Protein AF-A0A4Q5TEL2-F1 (afdb_monomer_lite)

Radius of gyration: 21.35 Å; chains: 1; bounding box: 75×63×42 Å

Structure (mmCIF, N/CA/C/O backbone):
data_AF-A0A4Q5TEL2-F1
#
_entry.id   AF-A0A4Q5TEL2-F1
#
loop_
_atom_site.group_PDB
_atom_site.id
_atom_site.type_symbol
_atom_site.label_atom_id
_atom_site.label_alt_id
_atom_site.label_comp_id
_atom_site.label_asym_id
_atom_site.label_entity_id
_atom_site.label_seq_id
_atom_site.pdbx_PDB_ins_code
_atom_site.Cartn_x
_atom_site.Cartn_y
_atom_site.Cartn_z
_atom_site.occupancy
_atom_site.B_iso_or_equiv
_atom_site.auth_seq_id
_atom_site.auth_comp_id
_atom_site.auth_asym_id
_atom_site.auth_atom_id
_atom_site.pdbx_PDB_model_num
ATOM 1 N N . MET A 1 1 ? 58.908 43.146 -7.895 1.00 40.31 1 MET A N 1
ATOM 2 C CA . MET A 1 1 ? 57.625 43.257 -8.629 1.00 40.31 1 MET A CA 1
ATOM 3 C C . MET A 1 1 ? 56.917 41.920 -8.454 1.00 40.31 1 MET A C 1
ATOM 5 O O . MET A 1 1 ? 57.497 40.917 -8.830 1.00 40.31 1 MET A O 1
ATOM 9 N N . LYS A 1 2 ? 55.925 41.826 -7.553 1.00 44.78 2 LYS A N 1
ATOM 10 C CA . LYS A 1 2 ? 54.479 41.800 -7.884 1.00 44.78 2 LYS A CA 1
ATOM 11 C C . LYS A 1 2 ? 54.238 40.841 -9.070 1.00 44.78 2 LYS A C 1
ATOM 13 O O . LYS A 1 2 ? 54.680 41.153 -10.163 1.00 44.78 2 LYS A O 1
ATOM 18 N N . SER A 1 3 ? 53.653 39.660 -8.910 1.00 47.09 3 SER A N 1
ATOM 19 C CA . SER A 1 3 ? 52.375 39.430 -8.238 1.00 47.09 3 SER A CA 1
ATOM 20 C C . SER A 1 3 ? 52.232 37.982 -7.775 1.00 47.09 3 SER A C 1
ATOM 22 O O . SER A 1 3 ? 52.554 37.047 -8.503 1.00 47.09 3 SER A O 1
ATOM 24 N N . ALA A 1 4 ? 51.699 37.828 -6.566 1.00 55.34 4 ALA A N 1
ATOM 25 C CA . ALA A 1 4 ? 51.105 36.596 -6.085 1.00 55.34 4 ALA A CA 1
ATOM 26 C C . ALA A 1 4 ? 49.874 36.260 -6.940 1.00 55.34 4 ALA A C 1
ATOM 28 O O . ALA A 1 4 ? 48.982 37.095 -7.081 1.00 55.34 4 ALA A O 1
ATOM 29 N N . LEU A 1 5 ? 49.812 35.044 -7.479 1.00 55.03 5 LEU A N 1
ATOM 30 C CA . LEU A 1 5 ? 48.570 34.455 -7.974 1.00 55.03 5 LEU A CA 1
ATOM 31 C C . LEU A 1 5 ? 48.198 33.312 -7.034 1.00 55.03 5 LEU A C 1
ATOM 33 O O . LEU A 1 5 ? 48.539 32.148 -7.211 1.00 55.03 5 LEU A O 1
ATOM 37 N N . LEU A 1 6 ? 47.544 33.747 -5.963 1.00 53.75 6 LEU A N 1
ATOM 38 C CA . LEU A 1 6 ? 46.767 32.974 -5.016 1.00 53.75 6 LEU A CA 1
ATOM 39 C C . LEU A 1 6 ? 45.600 32.315 -5.776 1.00 53.75 6 LEU A C 1
ATOM 41 O O . LEU A 1 6 ? 44.594 32.971 -6.038 1.00 53.75 6 LEU A O 1
ATOM 45 N N . TYR A 1 7 ? 45.718 31.040 -6.152 1.00 57.69 7 TYR A N 1
ATOM 46 C CA . TYR A 1 7 ? 44.563 30.273 -6.630 1.00 57.69 7 TYR A CA 1
ATOM 47 C C . TYR A 1 7 ? 43.772 29.756 -5.425 1.00 57.69 7 TYR A C 1
ATOM 49 O O . TYR A 1 7 ? 44.026 28.687 -4.873 1.00 57.69 7 TYR A O 1
ATOM 57 N N . ILE A 1 8 ? 42.821 30.586 -4.999 1.00 60.34 8 ILE A N 1
ATOM 58 C CA . ILE A 1 8 ? 41.715 30.222 -4.117 1.00 60.34 8 ILE A CA 1
ATOM 59 C C . ILE A 1 8 ? 40.849 29.173 -4.833 1.00 60.34 8 ILE A C 1
ATOM 61 O O . ILE A 1 8 ? 40.269 29.437 -5.879 1.00 60.34 8 ILE A O 1
ATOM 65 N N . PHE A 1 9 ? 40.805 27.985 -4.230 1.00 59.06 9 PHE A N 1
ATOM 66 C CA . PHE A 1 9 ? 39.604 27.205 -3.918 1.00 59.06 9 PHE A CA 1
ATOM 67 C C . PHE A 1 9 ? 38.531 27.050 -5.013 1.00 59.06 9 PHE A C 1
ATOM 69 O O . PHE A 1 9 ? 37.688 27.917 -5.221 1.00 59.06 9 PHE A O 1
ATOM 76 N N . LEU A 1 10 ? 38.450 25.850 -5.585 1.00 50.34 10 LEU A N 1
ATOM 77 C CA . LEU A 1 10 ? 37.207 25.320 -6.145 1.00 50.34 10 LEU A CA 1
ATOM 78 C C . LEU A 1 10 ? 37.079 23.869 -5.687 1.00 50.34 10 LEU A C 1
ATOM 80 O O . LEU A 1 10 ? 37.480 22.938 -6.374 1.00 50.34 10 LEU A O 1
ATOM 84 N N . ILE A 1 11 ? 36.570 23.692 -4.466 1.00 62.34 11 ILE A N 1
ATOM 85 C CA . ILE A 1 11 ? 36.003 22.417 -4.032 1.00 62.34 11 ILE A CA 1
ATOM 86 C C . ILE A 1 11 ? 34.714 22.223 -4.842 1.00 62.34 11 ILE A C 1
ATOM 88 O O . ILE A 1 11 ? 33.773 22.994 -4.633 1.00 62.34 11 ILE A O 1
ATOM 92 N N . PRO A 1 12 ? 34.585 21.207 -5.714 1.00 56.34 12 PRO A N 1
ATOM 93 C CA . PRO A 1 12 ? 33.273 20.801 -6.171 1.00 56.34 12 PRO A CA 1
ATOM 94 C C . PRO A 1 12 ? 32.651 19.938 -5.068 1.00 56.34 12 PRO A C 1
ATOM 96 O O . PRO A 1 12 ? 32.632 18.715 -5.145 1.00 56.34 12 PRO A O 1
ATOM 99 N N . PHE A 1 13 ? 32.124 20.577 -4.022 1.00 58.22 13 PHE A N 1
ATOM 100 C CA . PHE A 1 13 ? 31.168 19.947 -3.107 1.00 58.22 13 PHE A CA 1
ATOM 101 C C . PHE A 1 13 ? 29.790 20.085 -3.761 1.00 58.22 13 PHE A C 1
ATOM 103 O O . PHE A 1 13 ? 28.895 20.770 -3.278 1.00 58.22 13 PHE A O 1
ATOM 110 N N . MET A 1 14 ? 29.656 19.520 -4.959 1.00 47.28 14 MET A N 1
ATOM 111 C CA . MET A 1 14 ? 28.430 19.599 -5.737 1.00 47.28 14 MET A CA 1
ATOM 112 C C . MET A 1 14 ? 27.579 18.375 -5.403 1.00 47.28 14 MET A C 1
ATOM 114 O O . MET A 1 14 ? 27.727 17.310 -5.990 1.00 47.28 14 MET A O 1
ATOM 118 N N . PHE A 1 15 ? 26.707 18.577 -4.416 1.00 49.94 15 PHE A N 1
ATOM 119 C CA . PHE A 1 15 ? 25.398 17.942 -4.276 1.00 49.94 15 PHE A CA 1
ATOM 120 C C . PHE A 1 15 ? 25.364 16.407 -4.327 1.00 49.94 15 PHE A C 1
ATOM 122 O O . PHE A 1 15 ? 24.928 15.807 -5.308 1.00 49.94 15 PHE A O 1
ATOM 129 N N . SER A 1 16 ? 25.642 15.772 -3.183 1.00 42.44 16 SER A N 1
ATOM 130 C CA . SER A 1 16 ? 24.928 14.534 -2.850 1.00 42.44 16 SER A CA 1
ATOM 131 C C . SER A 1 16 ? 23.461 14.901 -2.607 1.00 42.44 16 SER A C 1
ATOM 133 O O . SER A 1 16 ? 23.028 15.154 -1.483 1.00 42.44 16 SER A O 1
ATOM 135 N N . CYS A 1 17 ? 22.705 15.049 -3.695 1.00 55.34 17 CYS A N 1
ATOM 136 C CA . CYS A 1 17 ? 21.256 15.085 -3.641 1.00 55.34 17 CYS A CA 1
ATOM 137 C C . CYS A 1 17 ? 20.840 13.681 -3.200 1.00 55.34 17 CYS A C 1
ATOM 139 O O . CYS A 1 17 ? 20.862 12.747 -4.000 1.00 55.34 17 CYS A O 1
ATOM 141 N N . GLY A 1 18 ? 20.550 13.504 -1.909 1.00 60.00 18 GLY A N 1
ATOM 142 C CA . GLY A 1 18 ? 19.981 12.256 -1.418 1.00 60.00 18 GLY A CA 1
ATOM 143 C C . GLY A 1 18 ? 18.723 11.969 -2.230 1.00 60.00 18 GLY A C 1
ATOM 144 O O . GLY A 1 18 ? 17.763 12.736 -2.154 1.00 60.00 18 GLY A O 1
ATOM 145 N N . ASN A 1 19 ? 18.756 10.927 -3.063 1.00 72.31 19 ASN A N 1
ATOM 146 C CA . ASN A 1 19 ? 17.631 10.573 -3.920 1.00 72.31 19 ASN A CA 1
ATOM 147 C C . ASN A 1 19 ? 16.432 10.276 -3.014 1.00 72.31 19 ASN A C 1
ATOM 149 O O . ASN A 1 19 ? 16.414 9.262 -2.317 1.00 72.31 19 ASN A O 1
ATOM 153 N N . LYS A 1 20 ? 15.460 11.190 -2.959 1.00 77.56 20 LYS A N 1
ATOM 154 C CA . LYS A 1 20 ? 14.192 10.939 -2.272 1.00 77.56 20 LYS A CA 1
ATOM 155 C C . LYS A 1 20 ? 13.416 9.903 -3.066 1.00 77.56 20 LYS A C 1
ATOM 157 O O . LYS A 1 20 ? 13.425 9.926 -4.299 1.00 77.56 20 LYS A O 1
ATOM 162 N N . MET A 1 21 ? 12.757 8.998 -2.358 1.00 84.06 21 MET A N 1
ATOM 163 C CA . MET A 1 21 ? 11.865 8.048 -3.002 1.00 84.06 21 MET A CA 1
ATOM 164 C C . MET A 1 21 ? 10.686 8.798 -3.643 1.00 84.06 21 MET A C 1
ATOM 166 O O . MET A 1 21 ? 10.236 9.831 -3.142 1.00 84.06 21 MET A O 1
ATOM 170 N N . GLN A 1 22 ? 10.215 8.302 -4.788 1.00 87.31 22 GLN A N 1
ATOM 171 C CA . GLN A 1 22 ? 9.011 8.830 -5.426 1.00 87.31 22 GLN A CA 1
ATOM 172 C C . GLN A 1 22 ? 7.810 8.583 -4.506 1.00 87.31 22 GLN A C 1
ATOM 174 O O . GLN A 1 22 ? 7.684 7.492 -3.958 1.00 87.31 22 GLN A O 1
ATOM 179 N N . CYS A 1 23 ? 6.941 9.582 -4.339 1.00 89.81 23 CYS A N 1
ATOM 180 C CA . CYS A 1 23 ? 5.737 9.417 -3.533 1.00 89.81 23 CYS A CA 1
ATOM 181 C C . CYS A 1 23 ? 4.783 8.380 -4.145 1.00 89.81 23 CYS A C 1
ATOM 183 O O . CYS A 1 23 ? 4.715 8.202 -5.365 1.00 89.81 23 CYS A O 1
ATOM 185 N N . GLU A 1 24 ? 4.007 7.737 -3.284 1.00 91.62 24 GLU A N 1
ATOM 186 C CA . GLU A 1 24 ? 3.041 6.697 -3.591 1.00 91.62 24 GLU A CA 1
ATOM 187 C C . GLU A 1 24 ? 1.724 6.971 -2.854 1.00 91.62 24 GLU A C 1
ATOM 189 O O . GLU A 1 24 ? 1.701 7.339 -1.676 1.00 91.62 24 GLU A O 1
ATOM 194 N N . ARG A 1 25 ? 0.607 6.760 -3.550 1.00 92.56 25 ARG A N 1
ATOM 195 C CA . ARG A 1 25 ? -0.741 6.819 -2.987 1.00 92.56 25 ARG A CA 1
ATOM 196 C C . ARG A 1 25 ? -1.419 5.472 -3.118 1.00 92.56 25 ARG A C 1
ATOM 198 O O . ARG A 1 25 ? -1.561 4.941 -4.216 1.00 92.56 25 ARG A O 1
ATOM 205 N N . HIS A 1 26 ? -1.868 4.959 -1.987 1.00 93.75 26 HIS A N 1
ATOM 206 C CA . HIS A 1 26 ? -2.473 3.648 -1.841 1.00 93.75 26 HIS A CA 1
ATOM 207 C C . HIS A 1 26 ? -3.956 3.822 -1.534 1.00 93.75 26 HIS A C 1
ATOM 209 O O . HIS A 1 26 ? -4.330 4.259 -0.448 1.00 93.75 26 HIS A O 1
ATOM 215 N N . TYR A 1 27 ? -4.802 3.495 -2.501 1.00 93.38 27 TYR A N 1
ATOM 216 C CA . TYR A 1 27 ? -6.251 3.601 -2.411 1.00 93.38 27 TYR A CA 1
ATOM 217 C C . TYR A 1 27 ? -6.839 2.234 -2.072 1.00 93.38 27 TYR A C 1
ATOM 219 O O . TYR A 1 27 ? -6.858 1.323 -2.899 1.00 93.38 27 TYR A O 1
ATOM 227 N N . LEU A 1 28 ? -7.294 2.092 -0.832 1.00 93.19 28 LEU A N 1
ATOM 228 C CA . LEU A 1 28 ? -7.850 0.871 -0.267 1.00 93.19 28 LEU A CA 1
ATOM 229 C C . LEU A 1 28 ? -9.375 0.863 -0.427 1.00 93.19 28 LEU A C 1
ATOM 231 O O . LEU A 1 28 ? -10.019 1.901 -0.247 1.00 93.19 28 LEU A O 1
ATOM 235 N N . PRO A 1 29 ? -9.991 -0.295 -0.713 1.00 92.31 29 PRO A N 1
ATOM 236 C CA . PRO A 1 29 ? -11.438 -0.379 -0.792 1.00 92.31 29 PRO A CA 1
ATOM 237 C C . PRO A 1 29 ? -12.060 -0.200 0.600 1.00 92.31 29 PRO A C 1
ATOM 239 O O . PRO A 1 29 ? -11.474 -0.593 1.613 1.00 92.31 29 PRO A O 1
ATOM 242 N N . LYS A 1 30 ? -13.275 0.359 0.653 1.00 88.31 30 LYS A N 1
ATOM 243 C CA . LYS A 1 30 ? -14.038 0.529 1.898 1.00 88.31 30 LYS A CA 1
ATOM 244 C C . LYS A 1 30 ? -14.039 -0.747 2.731 1.00 88.31 30 LYS A C 1
ATOM 246 O O . LYS A 1 30 ? -14.378 -1.822 2.236 1.00 88.31 30 LYS A O 1
ATOM 251 N N . GLY A 1 31 ? -13.718 -0.618 4.013 1.00 87.81 31 GLY A N 1
ATOM 252 C CA . GLY A 1 31 ? -13.751 -1.735 4.949 1.00 87.81 31 GLY A CA 1
ATOM 253 C C . GLY A 1 31 ? -12.578 -2.707 4.816 1.00 87.81 31 GLY A C 1
ATOM 254 O O . GLY A 1 31 ? -12.562 -3.680 5.557 1.00 87.81 31 GLY A O 1
ATOM 255 N N . PHE A 1 32 ? -11.582 -2.442 3.959 1.00 91.25 32 PHE A N 1
ATOM 256 C CA . PHE A 1 32 ? -10.412 -3.315 3.840 1.00 91.25 32 PHE A CA 1
ATOM 257 C C . PHE A 1 32 ? -9.687 -3.475 5.181 1.00 91.25 32 PHE A C 1
ATOM 259 O O . PHE A 1 32 ? -9.406 -2.478 5.857 1.00 91.25 32 PHE A O 1
ATOM 266 N N . LEU A 1 33 ? -9.404 -4.733 5.521 1.00 89.50 33 LEU A N 1
ATOM 267 C CA . LEU A 1 33 ? -8.586 -5.199 6.635 1.00 89.50 33 LEU A CA 1
ATOM 268 C C . LEU A 1 33 ? -7.779 -6.402 6.136 1.00 89.50 33 LEU A C 1
ATOM 270 O O . LEU A 1 33 ? -8.290 -7.204 5.352 1.00 89.50 33 LEU A O 1
ATOM 274 N N . GLY A 1 34 ? -6.543 -6.541 6.604 1.00 90.12 34 GLY A N 1
ATOM 275 C CA . GLY A 1 34 ? -5.632 -7.608 6.201 1.00 90.12 34 GLY A CA 1
ATOM 276 C C . GLY A 1 34 ? -4.406 -7.096 5.452 1.00 90.12 34 GLY A C 1
ATOM 277 O O . GLY A 1 34 ? -4.072 -5.913 5.504 1.00 90.12 34 GLY A O 1
ATOM 278 N N . LYS A 1 35 ? -3.699 -8.013 4.792 1.00 91.94 35 LYS A N 1
ATOM 279 C CA . LYS A 1 35 ? -2.416 -7.730 4.150 1.00 91.94 35 LYS A CA 1
ATOM 280 C C . LYS A 1 35 ? -2.590 -7.208 2.726 1.00 91.94 35 LYS A C 1
ATOM 282 O O . LYS A 1 35 ? -3.363 -7.762 1.948 1.00 91.94 35 LYS A O 1
ATOM 287 N N . VAL A 1 36 ? -1.807 -6.194 2.384 1.00 94.31 36 VAL A N 1
ATOM 288 C CA . VAL A 1 36 ? -1.571 -5.720 1.025 1.00 94.31 36 VAL A CA 1
ATOM 289 C C . VAL A 1 36 ? -0.163 -6.106 0.599 1.00 94.31 36 VAL A C 1
ATOM 291 O O . VAL A 1 36 ? 0.793 -5.895 1.341 1.00 94.31 36 VAL A O 1
ATOM 294 N N . THR A 1 37 ? -0.046 -6.629 -0.616 1.00 93.75 37 THR A N 1
ATOM 295 C CA . THR A 1 37 ? 1.219 -6.934 -1.281 1.00 93.75 37 THR A CA 1
ATOM 296 C C . THR A 1 37 ? 1.259 -6.171 -2.599 1.00 93.75 37 THR A C 1
ATOM 298 O O . THR A 1 37 ? 0.477 -6.456 -3.507 1.00 93.75 37 THR A O 1
ATOM 301 N N . ILE A 1 38 ? 2.174 -5.211 -2.718 1.00 93.94 38 ILE A N 1
ATOM 302 C CA . ILE A 1 38 ? 2.499 -4.550 -3.984 1.00 93.94 38 ILE A CA 1
ATOM 303 C C . ILE A 1 38 ? 3.649 -5.313 -4.633 1.00 93.94 38 ILE A C 1
ATOM 305 O O . ILE A 1 38 ? 4.707 -5.461 -4.028 1.00 93.94 38 ILE A O 1
ATOM 309 N N . VAL A 1 39 ? 3.455 -5.784 -5.861 1.00 92.94 39 VAL A N 1
ATOM 310 C CA . VAL A 1 39 ? 4.475 -6.476 -6.658 1.00 92.94 39 VAL A CA 1
ATOM 311 C C . VAL A 1 39 ? 4.904 -5.560 -7.798 1.00 92.94 39 VAL A C 1
ATOM 313 O O . VAL A 1 39 ? 4.073 -5.152 -8.606 1.00 92.94 39 VAL A O 1
ATOM 316 N N . TYR A 1 40 ? 6.190 -5.234 -7.872 1.00 92.44 40 TYR A N 1
ATOM 317 C CA . TYR A 1 40 ? 6.734 -4.258 -8.824 1.00 92.44 40 TYR A CA 1
ATOM 318 C C . TYR A 1 40 ? 7.153 -4.896 -10.153 1.00 92.44 40 TYR A C 1
ATOM 320 O O . TYR A 1 40 ? 7.302 -6.102 -10.250 1.00 92.44 40 TYR A O 1
ATOM 328 N N . ALA A 1 41 ? 7.398 -4.089 -11.186 1.00 91.31 41 ALA A N 1
ATOM 329 C CA . ALA A 1 41 ? 7.914 -4.523 -12.490 1.00 91.31 41 ALA A CA 1
ATOM 330 C C . ALA A 1 41 ? 7.119 -5.662 -13.177 1.00 91.31 41 ALA A C 1
ATOM 332 O O . ALA A 1 41 ? 7.674 -6.438 -13.959 1.00 91.31 41 ALA A O 1
ATOM 333 N N . VAL A 1 42 ?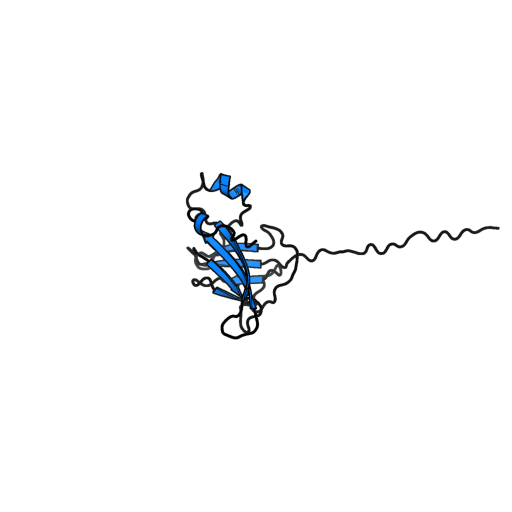 5.813 -5.754 -12.924 1.00 90.31 42 VAL A N 1
ATOM 334 C CA . VAL A 1 42 ? 4.927 -6.751 -13.532 1.00 90.31 42 VAL A CA 1
ATOM 335 C C . VAL A 1 42 ? 4.379 -6.218 -14.850 1.00 90.31 42 VAL A C 1
ATOM 337 O O . VAL A 1 42 ? 3.774 -5.150 -14.900 1.00 90.31 42 VAL A O 1
ATOM 340 N N . LYS A 1 43 ? 4.541 -6.985 -15.934 1.00 90.19 43 LYS A N 1
ATOM 341 C CA . LYS A 1 43 ? 3.944 -6.651 -17.235 1.00 90.19 43 LYS A CA 1
ATOM 342 C C . LYS A 1 43 ? 2.421 -6.516 -17.101 1.00 90.19 43 LYS A C 1
ATOM 344 O O . LYS A 1 43 ? 1.778 -7.429 -16.590 1.00 90.19 43 LYS A O 1
ATOM 349 N N . ASN A 1 44 ? 1.864 -5.422 -17.624 1.00 90.88 44 ASN A N 1
ATOM 350 C CA . ASN A 1 44 ? 0.441 -5.065 -17.530 1.00 90.88 44 ASN A CA 1
ATOM 351 C C . ASN A 1 44 ? -0.053 -4.818 -16.086 1.00 90.88 44 ASN A C 1
ATOM 353 O O . ASN A 1 44 ? -1.250 -4.924 -15.824 1.00 90.88 44 ASN A O 1
ATOM 357 N N . GLY A 1 45 ? 0.849 -4.525 -15.142 1.00 92.25 45 GLY A N 1
ATOM 358 C CA . GLY A 1 45 ? 0.475 -4.001 -13.831 1.00 92.25 45 GLY A CA 1
ATOM 359 C C . GLY A 1 45 ? 0.004 -2.546 -13.916 1.00 92.25 45 GLY A C 1
ATOM 360 O O . GLY A 1 45 ? 0.161 -1.887 -14.945 1.00 92.25 45 GLY A O 1
ATOM 361 N N . GLN A 1 46 ? -0.528 -2.025 -12.816 1.00 95.69 46 GLN A N 1
ATOM 362 C CA . GLN A 1 46 ? -0.930 -0.626 -12.697 1.00 95.69 46 GLN A CA 1
ATOM 363 C C . GLN A 1 46 ? 0.261 0.306 -12.961 1.00 95.69 46 GLN A C 1
ATOM 365 O O . GLN A 1 46 ? 1.368 0.074 -12.470 1.00 95.69 46 GLN A O 1
ATOM 370 N N . ASP A 1 47 ? 0.027 1.353 -13.743 1.00 95.69 47 ASP A N 1
ATOM 371 C CA . ASP A 1 47 ? 1.026 2.316 -14.220 1.00 95.69 47 ASP A CA 1
ATOM 372 C C . ASP A 1 47 ? 0.555 3.776 -14.057 1.00 95.69 47 ASP A C 1
ATOM 374 O O . ASP A 1 47 ? 1.069 4.697 -14.691 1.00 95.69 47 ASP A O 1
ATOM 378 N N . SER A 1 48 ? -0.428 4.000 -13.184 1.00 94.50 48 SER A N 1
ATOM 379 C CA . SER A 1 48 ? -1.034 5.312 -12.968 1.00 94.50 48 SER A CA 1
ATOM 380 C C . SER A 1 48 ? -0.161 6.232 -12.109 1.00 94.50 48 SER A C 1
ATOM 382 O O . SER A 1 48 ? 0.423 5.818 -11.106 1.00 94.50 48 SER A O 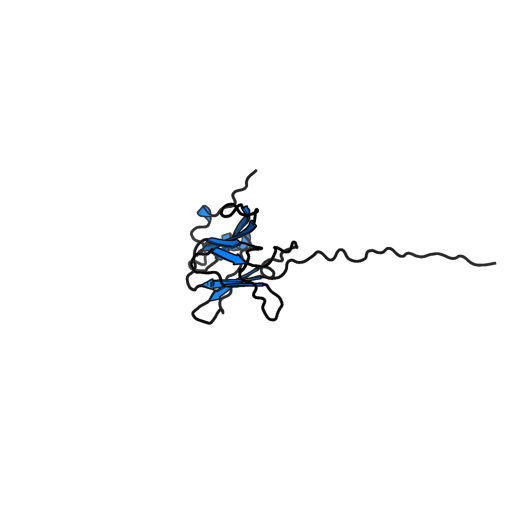1
ATOM 384 N N . ILE A 1 49 ? -0.128 7.510 -12.487 1.00 93.50 49 ILE A N 1
ATOM 385 C CA . ILE A 1 49 ? 0.521 8.607 -11.761 1.00 93.50 49 ILE A CA 1
ATOM 386 C C . ILE A 1 49 ? -0.501 9.739 -11.630 1.00 93.50 49 ILE A C 1
ATOM 388 O O . ILE A 1 49 ? -1.266 9.986 -12.562 1.00 93.50 49 ILE A O 1
ATOM 392 N N . ASP A 1 50 ? -0.537 10.427 -10.492 1.00 91.50 50 ASP A N 1
ATOM 393 C CA . ASP A 1 50 ? -1.400 11.600 -10.330 1.00 91.50 50 ASP A CA 1
ATOM 394 C C . ASP A 1 50 ? -0.760 12.902 -10.861 1.00 91.50 50 ASP A C 1
ATOM 396 O O . ASP A 1 50 ? 0.407 12.950 -11.245 1.00 91.50 50 ASP A O 1
ATOM 400 N N . GLN A 1 51 ? -1.506 14.006 -10.775 1.00 89.06 51 GLN A N 1
ATOM 401 C CA . GLN A 1 51 ? -1.036 15.349 -11.138 1.00 89.06 51 GLN A CA 1
ATOM 402 C C . GLN A 1 51 ? 0.229 15.830 -10.398 1.00 89.06 51 GLN A C 1
ATOM 404 O O . GLN A 1 51 ? 0.944 16.680 -10.918 1.00 89.06 51 GLN A O 1
ATOM 409 N N . ASN A 1 52 ? 0.525 15.299 -9.207 1.00 87.81 52 ASN A N 1
ATOM 410 C CA . ASN A 1 52 ? 1.725 15.637 -8.438 1.00 87.81 52 ASN A CA 1
ATOM 411 C C . ASN A 1 52 ? 2.907 14.692 -8.706 1.00 87.81 52 ASN A C 1
ATOM 413 O O . ASN A 1 52 ? 3.939 14.801 -8.046 1.00 87.81 52 ASN A O 1
ATOM 417 N N . GLY A 1 53 ? 2.776 13.751 -9.645 1.00 89.81 53 GLY A N 1
ATOM 418 C CA . GLY A 1 53 ? 3.852 12.829 -9.993 1.00 89.81 53 GLY A CA 1
ATOM 419 C C . GLY A 1 53 ? 4.001 11.629 -9.051 1.00 89.81 53 GLY A C 1
ATOM 420 O O . GLY A 1 53 ? 4.991 10.901 -9.170 1.00 89.81 53 GLY A O 1
ATOM 421 N N . CYS A 1 54 ? 3.062 11.386 -8.131 1.00 91.38 54 CYS A N 1
ATOM 422 C CA . CYS A 1 54 ? 3.120 10.199 -7.277 1.00 91.38 54 CYS A CA 1
ATOM 423 C C . CYS A 1 54 ? 2.501 8.995 -7.976 1.00 91.38 54 CYS A C 1
ATOM 425 O O . CYS A 1 54 ? 1.490 9.122 -8.670 1.00 91.38 54 CYS A O 1
ATOM 427 N N . ILE A 1 55 ? 3.065 7.820 -7.717 1.00 93.50 55 ILE A N 1
ATOM 428 C CA . ILE A 1 55 ? 2.505 6.554 -8.183 1.00 93.50 55 ILE A CA 1
ATOM 429 C C . ILE A 1 55 ? 1.169 6.316 -7.480 1.00 93.50 55 ILE A C 1
ATOM 431 O O . ILE A 1 55 ? 1.032 6.582 -6.286 1.00 93.50 55 ILE A O 1
ATOM 435 N N . VAL A 1 56 ? 0.181 5.826 -8.219 1.00 93.81 56 VAL A N 1
ATOM 436 C CA . VAL A 1 56 ? -1.158 5.542 -7.708 1.00 93.81 56 VAL A CA 1
ATOM 437 C C . VAL A 1 56 ? -1.424 4.044 -7.771 1.00 93.81 56 VAL A C 1
ATOM 439 O O . VAL A 1 56 ? -1.390 3.447 -8.846 1.00 93.81 56 VAL A O 1
ATOM 442 N N . TYR A 1 57 ? -1.751 3.457 -6.622 1.00 94.75 57 TYR A N 1
ATOM 443 C CA . TYR A 1 57 ? -2.188 2.072 -6.501 1.00 94.75 57 TYR A CA 1
ATOM 444 C C . TYR A 1 57 ? -3.644 2.013 -6.063 1.00 94.75 57 TYR A C 1
ATOM 446 O O . TYR A 1 57 ? -3.988 2.432 -4.959 1.00 94.75 57 TYR A O 1
ATOM 454 N N . HIS A 1 58 ? -4.493 1.428 -6.901 1.00 94.62 58 HIS A N 1
ATOM 455 C CA . HIS A 1 58 ? -5.838 1.014 -6.523 1.00 94.62 58 HIS A CA 1
ATOM 456 C C . HIS A 1 58 ? -5.764 -0.420 -6.012 1.00 94.62 58 HIS A C 1
ATOM 458 O O . HIS A 1 58 ? -5.673 -1.372 -6.791 1.00 94.62 58 HIS A O 1
ATOM 464 N N . VAL A 1 59 ? -5.747 -0.581 -4.694 1.00 95.19 59 VAL A N 1
ATOM 465 C CA . VAL A 1 59 ? -5.595 -1.890 -4.066 1.00 95.19 59 VAL A CA 1
ATOM 466 C C . VAL A 1 59 ? -6.890 -2.687 -4.268 1.00 95.19 59 VAL A C 1
ATOM 468 O O . VAL A 1 59 ? -7.968 -2.224 -3.890 1.00 95.19 59 VAL A O 1
ATOM 471 N N . PRO A 1 60 ? -6.839 -3.889 -4.866 1.00 93.88 60 PRO A N 1
ATOM 472 C CA . PRO A 1 60 ? -8.028 -4.718 -5.004 1.00 93.88 60 PRO A CA 1
ATOM 473 C C . PRO A 1 60 ? -8.442 -5.313 -3.654 1.00 93.88 60 PRO A C 1
ATOM 475 O O . PRO A 1 60 ? -7.642 -5.423 -2.728 1.00 93.88 60 PRO A O 1
ATOM 478 N N . LYS A 1 61 ? -9.686 -5.801 -3.555 1.00 92.75 61 LYS A N 1
ATOM 479 C CA . LYS A 1 61 ? -10.194 -6.475 -2.340 1.00 92.75 61 LYS A CA 1
ATOM 480 C C . LYS A 1 61 ? -9.352 -7.682 -1.901 1.00 92.75 61 LYS A C 1
ATOM 482 O O . LYS A 1 61 ? -9.417 -8.055 -0.738 1.00 92.75 61 LYS A O 1
ATOM 487 N N . SER A 1 62 ? -8.587 -8.286 -2.813 1.00 95.00 62 SER A N 1
ATOM 488 C CA . SER A 1 62 ? -7.664 -9.386 -2.511 1.00 95.00 62 SER A CA 1
ATOM 489 C C . SER A 1 62 ? -6.385 -8.944 -1.792 1.00 95.00 62 SER A C 1
ATOM 491 O O . SER A 1 62 ? -5.660 -9.799 -1.300 1.00 95.00 62 SER A O 1
ATOM 493 N N . GLY A 1 63 ? -6.064 -7.646 -1.784 1.00 93.44 63 GLY A N 1
ATOM 494 C CA . GLY A 1 63 ? -4.808 -7.115 -1.254 1.00 93.44 63 GLY A CA 1
ATOM 495 C C . GLY A 1 63 ? -3.594 -7.295 -2.175 1.00 93.44 63 GLY A C 1
ATOM 496 O O . GLY A 1 63 ? -2.557 -6.697 -1.919 1.00 93.44 63 GLY A O 1
ATOM 497 N N . LEU A 1 64 ? -3.688 -8.053 -3.273 1.00 94.31 64 LEU A N 1
ATOM 498 C CA . LEU A 1 64 ? -2.578 -8.229 -4.220 1.00 94.31 64 LEU A CA 1
ATOM 499 C C . LEU A 1 64 ? -2.630 -7.171 -5.327 1.00 94.31 64 LEU A C 1
ATOM 501 O O . LEU A 1 64 ? -3.462 -7.254 -6.229 1.00 94.31 64 LEU A O 1
ATOM 505 N N . CYS A 1 65 ? -1.720 -6.202 -5.291 1.00 94.25 65 CYS A N 1
ATOM 506 C CA . CYS A 1 65 ? -1.598 -5.153 -6.297 1.00 94.25 65 CYS A CA 1
ATOM 507 C C . CYS A 1 65 ? -0.373 -5.402 -7.184 1.00 94.25 65 CYS A C 1
ATOM 509 O O . CYS A 1 65 ? 0.745 -5.537 -6.691 1.00 94.25 65 CYS A O 1
ATOM 511 N N . LEU A 1 66 ? -0.571 -5.440 -8.499 1.00 94.12 66 LEU A N 1
ATOM 512 C CA . LEU A 1 66 ? 0.512 -5.595 -9.470 1.00 94.12 66 LEU A CA 1
ATOM 513 C C . LEU A 1 66 ? 0.833 -4.228 -10.070 1.00 94.12 66 LEU A C 1
ATOM 515 O O . LEU A 1 66 ? -0.071 -3.551 -10.553 1.00 94.12 66 LEU A O 1
ATOM 519 N N . SER A 1 67 ? 2.103 -3.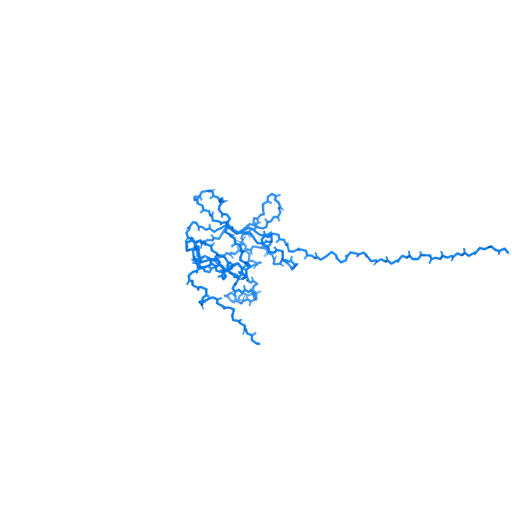843 -10.065 1.00 94.12 67 SER A N 1
ATOM 520 C CA . SER A 1 67 ? 2.609 -2.556 -10.537 1.00 94.12 67 SER A CA 1
ATOM 521 C C . SER A 1 67 ? 3.560 -2.758 -11.709 1.00 94.12 67 SER A C 1
ATOM 523 O O . SER A 1 67 ? 4.445 -3.613 -11.659 1.00 94.12 67 SER A O 1
ATOM 525 N N . SER A 1 68 ? 3.408 -1.945 -12.753 1.00 94.19 68 SER A N 1
ATOM 526 C CA . SER A 1 68 ? 4.364 -1.895 -13.866 1.00 94.19 68 SER A CA 1
ATOM 527 C C . SER A 1 68 ? 5.615 -1.081 -13.519 1.00 94.19 68 SER A C 1
ATOM 529 O O . SER A 1 68 ? 6.636 -1.188 -14.202 1.00 94.19 68 SER A O 1
ATOM 531 N N . PHE A 1 69 ? 5.573 -0.272 -12.455 1.00 91.94 69 PHE A N 1
ATOM 532 C CA . PHE A 1 69 ? 6.715 0.532 -12.035 1.00 91.94 69 PHE A CA 1
ATOM 533 C C . PHE A 1 69 ? 7.833 -0.338 -11.477 1.00 91.94 69 PHE A C 1
ATOM 535 O O . PHE A 1 69 ? 7.604 -1.301 -10.748 1.00 91.94 69 PHE A O 1
ATOM 542 N N . LYS A 1 70 ? 9.073 0.046 -11.778 1.00 88.25 70 LYS A N 1
ATOM 543 C CA . LYS A 1 70 ? 10.245 -0.469 -11.070 1.00 88.25 70 LYS A CA 1
ATOM 544 C C . LYS A 1 70 ? 10.363 0.251 -9.733 1.00 88.25 70 LYS A C 1
ATOM 546 O O . LYS A 1 70 ? 10.139 1.461 -9.677 1.00 88.25 70 LYS A O 1
ATOM 551 N N . LEU A 1 71 ? 10.770 -0.472 -8.692 1.00 79.69 71 LEU A N 1
ATOM 552 C CA . LEU A 1 71 ? 11.112 0.151 -7.420 1.00 79.69 71 LEU A CA 1
ATOM 553 C C . LEU A 1 71 ? 12.221 1.185 -7.653 1.00 79.69 71 LEU A C 1
ATOM 555 O O . LEU A 1 71 ? 13.283 0.858 -8.187 1.00 79.69 71 LEU A O 1
ATOM 559 N N . LYS A 1 72 ? 11.974 2.433 -7.256 1.00 75.19 72 LYS A N 1
ATOM 560 C CA . LYS A 1 72 ? 13.009 3.465 -7.223 1.00 75.19 72 LYS A CA 1
ATOM 561 C C . LYS A 1 72 ? 13.611 3.500 -5.828 1.00 75.19 72 LYS A C 1
ATOM 563 O O . LYS A 1 72 ? 12.906 3.748 -4.857 1.00 75.19 72 LYS A O 1
ATOM 568 N N . SER A 1 73 ? 14.915 3.264 -5.744 1.00 72.00 73 SER A N 1
ATOM 569 C CA . SER A 1 73 ? 15.666 3.403 -4.501 1.00 72.00 73 SER A CA 1
ATOM 570 C C . SER A 1 73 ? 15.713 4.865 -4.067 1.00 72.00 73 SER A C 1
ATOM 572 O O . SER A 1 73 ? 16.020 5.742 -4.878 1.00 72.00 73 SER A O 1
ATOM 574 N N . GLY A 1 74 ? 15.483 5.117 -2.786 1.00 78.56 74 GLY A N 1
ATOM 575 C CA . GLY A 1 74 ? 15.631 6.439 -2.208 1.00 78.56 74 GLY A CA 1
ATOM 576 C C . GLY A 1 74 ? 15.290 6.457 -0.727 1.00 78.56 74 GLY A C 1
ATOM 577 O O . GLY A 1 74 ? 14.853 5.453 -0.169 1.00 78.56 74 GLY A O 1
ATOM 578 N N . VAL A 1 75 ? 15.492 7.607 -0.094 1.00 77.44 75 VAL A N 1
ATOM 579 C CA . VAL A 1 75 ? 15.059 7.825 1.290 1.00 77.44 75 VAL A CA 1
ATOM 580 C C . VAL A 1 75 ? 13.554 8.080 1.288 1.00 77.44 75 VAL A C 1
ATOM 582 O O . VAL A 1 75 ? 13.092 9.013 0.623 1.00 77.44 75 VAL A O 1
ATOM 585 N N . ALA A 1 76 ? 12.806 7.252 2.016 1.00 78.69 76 ALA A N 1
ATOM 586 C CA . ALA A 1 76 ? 11.395 7.480 2.293 1.00 78.69 76 ALA A CA 1
ATOM 587 C C . ALA A 1 76 ? 11.244 8.444 3.484 1.00 78.69 76 ALA A C 1
ATOM 589 O O . ALA A 1 76 ? 11.853 8.260 4.534 1.00 78.69 76 ALA A O 1
ATOM 590 N N . ASP A 1 77 ? 10.442 9.485 3.293 1.00 75.56 77 ASP A N 1
ATOM 591 C CA . ASP A 1 77 ? 9.972 10.413 4.327 1.00 75.56 77 ASP A CA 1
ATOM 592 C C . ASP A 1 77 ? 8.602 9.916 4.847 1.00 75.56 77 ASP A C 1
ATOM 594 O O . ASP A 1 77 ? 7.664 9.830 4.034 1.00 75.56 77 ASP A O 1
ATOM 598 N N . PRO A 1 78 ? 8.482 9.548 6.140 1.00 67.31 78 PRO A N 1
ATOM 599 C CA . PRO A 1 78 ? 7.236 9.068 6.742 1.00 67.31 78 PRO A CA 1
ATOM 600 C C . PRO A 1 78 ? 6.071 10.031 6.509 1.00 67.31 78 PRO A C 1
ATOM 602 O O . PRO A 1 78 ? 6.249 11.250 6.538 1.00 67.31 78 PRO A O 1
ATOM 605 N N . ASN A 1 79 ? 4.862 9.510 6.282 1.00 67.88 79 ASN A N 1
ATOM 606 C CA . ASN A 1 79 ? 3.655 10.307 6.020 1.00 67.88 79 ASN A CA 1
ATOM 607 C C . ASN A 1 79 ? 3.744 11.263 4.807 1.00 67.88 79 ASN A C 1
ATOM 609 O O . ASN A 1 79 ? 2.887 12.132 4.636 1.00 67.88 79 ASN A O 1
ATOM 613 N N . LYS A 1 80 ? 4.771 11.134 3.957 1.00 76.75 80 LYS A N 1
ATOM 614 C CA . LYS A 1 80 ? 4.903 11.886 2.694 1.00 76.75 80 LYS A CA 1
ATOM 615 C C . LYS A 1 80 ? 5.184 10.986 1.506 1.00 76.75 80 LYS A C 1
ATOM 617 O O . LYS A 1 80 ? 4.688 11.242 0.413 1.00 76.75 80 LYS A O 1
ATOM 622 N N . THR A 1 81 ? 6.007 9.961 1.713 1.00 84.56 81 THR A N 1
ATOM 623 C CA . THR A 1 81 ? 6.366 9.010 0.657 1.00 84.56 81 THR A CA 1
ATOM 624 C C . THR A 1 81 ? 5.246 8.020 0.436 1.00 84.56 81 THR A C 1
ATOM 626 O O . THR A 1 81 ? 4.875 7.803 -0.707 1.00 84.56 81 THR A O 1
ATOM 629 N N . PHE A 1 82 ? 4.658 7.488 1.504 1.00 87.88 82 PHE A N 1
ATOM 630 C CA . PHE A 1 82 ? 3.519 6.588 1.418 1.00 87.88 82 PHE A CA 1
ATOM 631 C C . PHE A 1 82 ? 2.304 7.268 2.040 1.00 87.88 82 PHE A C 1
ATOM 633 O O . PHE A 1 82 ? 2.330 7.691 3.193 1.00 87.88 82 PHE A O 1
ATOM 640 N N . LEU A 1 83 ? 1.242 7.418 1.252 1.00 88.88 83 LEU A N 1
ATOM 641 C CA . LEU A 1 83 ? -0.038 7.936 1.720 1.00 88.88 83 LEU A CA 1
ATOM 642 C C . LEU A 1 83 ? -1.127 6.906 1.457 1.00 88.88 83 LEU A C 1
ATOM 644 O O . LEU A 1 83 ? -1.255 6.402 0.341 1.00 88.88 83 LEU A O 1
ATOM 648 N N . PHE A 1 84 ? -1.936 6.632 2.474 1.00 90.31 84 PHE A N 1
ATOM 649 C CA . PHE A 1 84 ? -2.974 5.611 2.430 1.00 90.31 84 PHE A CA 1
ATOM 650 C C . PHE A 1 84 ? -4.349 6.265 2.530 1.00 90.31 84 PHE A C 1
ATOM 652 O O . PHE A 1 84 ? -4.582 7.127 3.377 1.00 90.31 84 PHE A O 1
ATOM 659 N N . PHE A 1 85 ? -5.270 5.852 1.668 1.00 90.06 85 PHE A N 1
ATOM 660 C CA . PHE A 1 85 ? -6.613 6.407 1.567 1.00 90.06 85 PHE A CA 1
ATOM 661 C C . PHE A 1 85 ? -7.633 5.278 1.584 1.00 90.06 85 PHE A C 1
ATOM 663 O O . PHE A 1 85 ? -7.472 4.289 0.874 1.00 90.06 85 PHE A O 1
ATOM 670 N N . GLU A 1 86 ? -8.710 5.435 2.344 1.00 88.19 86 GLU A N 1
ATOM 671 C CA . GLU A 1 86 ? -9.893 4.593 2.197 1.00 88.19 86 GLU A CA 1
ATOM 672 C C . GLU A 1 86 ? -10.859 5.220 1.187 1.00 88.19 86 GLU A C 1
ATOM 674 O O . GLU A 1 86 ? -11.236 6.390 1.298 1.00 88.19 86 GLU A O 1
ATOM 679 N N . CYS A 1 87 ? -11.272 4.423 0.206 1.00 84.38 87 CYS A N 1
ATOM 680 C CA . CYS A 1 87 ? -12.269 4.796 -0.785 1.00 84.38 87 CYS A CA 1
ATOM 681 C C . CYS A 1 87 ? -13.656 4.319 -0.363 1.00 84.38 87 CYS A C 1
ATOM 683 O O . CYS A 1 87 ? -13.882 3.120 -0.200 1.00 84.38 87 CYS A O 1
ATOM 685 N N . VAL A 1 88 ? -14.595 5.253 -0.241 1.00 69.31 88 VAL A N 1
ATOM 686 C CA . VAL A 1 88 ? -16.028 5.001 -0.076 1.00 69.31 88 VAL A CA 1
ATOM 687 C C . VAL A 1 88 ? -16.706 5.353 -1.397 1.00 69.31 88 VAL A C 1
ATOM 689 O O . VAL A 1 88 ? -16.726 6.513 -1.804 1.00 69.31 88 VAL A O 1
ATOM 692 N N . ASP A 1 89 ? -17.229 4.336 -2.080 1.00 68.50 89 ASP A N 1
ATOM 693 C CA . ASP A 1 89 ? -17.785 4.450 -3.432 1.00 68.50 89 ASP A CA 1
ATOM 694 C C . ASP A 1 89 ? -16.749 5.023 -4.421 1.00 68.50 89 ASP A C 1
ATOM 696 O O . ASP A 1 89 ? -15.717 4.390 -4.648 1.00 68.50 89 ASP A O 1
ATOM 700 N N . SER A 1 90 ? -16.986 6.209 -4.992 1.00 64.50 90 SER A N 1
ATOM 701 C CA . SER A 1 90 ? -16.045 6.918 -5.876 1.00 64.50 90 SER A CA 1
ATOM 702 C C . SER A 1 90 ? -15.224 8.005 -5.169 1.00 64.50 90 SER A C 1
ATOM 704 O O . SER A 1 90 ? -14.458 8.712 -5.821 1.00 64.50 90 SER A O 1
ATOM 706 N N . SER A 1 91 ? -15.399 8.186 -3.856 1.00 70.00 91 SER A N 1
ATOM 707 C CA . SER A 1 91 ? -14.731 9.227 -3.071 1.00 70.00 91 SER A CA 1
ATOM 708 C C . SER A 1 91 ? -13.679 8.620 -2.147 1.00 70.00 91 SER A C 1
ATOM 710 O O . SER A 1 91 ? -13.991 7.825 -1.262 1.00 70.00 91 SER A O 1
ATOM 712 N N . CYS A 1 92 ? -12.421 9.014 -2.322 1.00 71.81 92 CYS A N 1
ATOM 713 C CA . CYS A 1 92 ? -11.309 8.571 -1.485 1.00 71.81 92 CYS A CA 1
ATOM 714 C C . CYS A 1 92 ? -10.822 9.741 -0.627 1.00 71.81 92 CYS A C 1
ATOM 716 O O . CYS A 1 92 ? -9.852 10.416 -0.966 1.00 71.81 92 CYS A O 1
ATOM 718 N N . ALA A 1 93 ? -11.558 10.033 0.448 1.00 63.28 93 ALA A N 1
ATOM 719 C CA . ALA A 1 93 ? -11.352 11.232 1.265 1.00 63.28 93 ALA A CA 1
ATOM 720 C C . ALA A 1 93 ? -10.716 10.953 2.638 1.00 63.28 93 ALA A C 1
ATOM 722 O O . ALA A 1 93 ? -10.213 11.877 3.278 1.00 63.28 93 ALA A O 1
ATOM 723 N N . THR A 1 94 ? -10.719 9.705 3.113 1.00 69.25 94 THR A N 1
ATOM 724 C CA . THR A 1 94 ? -10.235 9.384 4.461 1.00 69.25 94 THR A CA 1
ATOM 725 C C . THR A 1 94 ? -8.783 8.932 4.409 1.00 69.25 94 THR A C 1
ATOM 727 O O . THR A 1 94 ? -8.493 7.813 3.992 1.00 69.25 94 THR A O 1
ATOM 730 N N . VAL A 1 95 ? -7.870 9.802 4.848 1.00 77.56 95 VAL A N 1
ATOM 731 C CA . VAL A 1 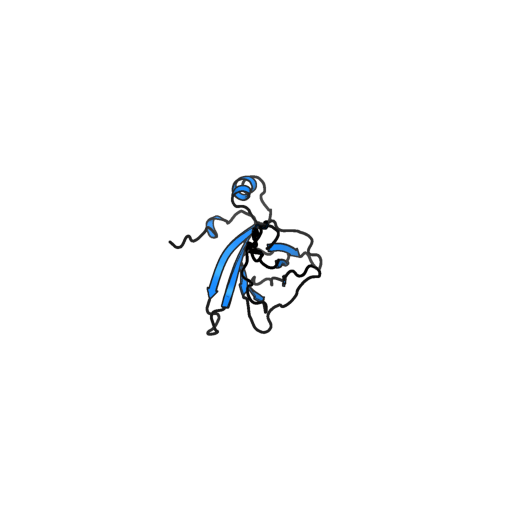95 ? -6.457 9.449 5.039 1.00 77.56 95 VAL A CA 1
ATOM 732 C C . VAL A 1 95 ? -6.346 8.466 6.201 1.00 77.56 95 VAL A C 1
ATOM 734 O O . VAL A 1 95 ? -6.764 8.767 7.323 1.00 77.56 95 VAL A O 1
ATOM 737 N N . ILE A 1 96 ? -5.763 7.302 5.937 1.00 75.62 96 ILE A N 1
ATOM 738 C CA . ILE A 1 96 ? -5.349 6.353 6.964 1.00 75.62 96 ILE A CA 1
ATOM 739 C C . ILE A 1 96 ? -3.930 6.751 7.366 1.00 75.62 96 ILE A C 1
ATOM 741 O O . ILE A 1 96 ? -3.042 6.813 6.517 1.00 75.62 96 ILE A O 1
ATOM 745 N N . ARG A 1 97 ? -3.721 7.089 8.643 1.00 66.94 97 ARG A N 1
ATOM 746 C CA . ARG A 1 97 ? -2.393 7.505 9.117 1.00 66.94 97 ARG A CA 1
ATOM 747 C C . ARG A 1 97 ? -1.438 6.312 9.110 1.00 66.94 97 ARG A C 1
ATOM 749 O O . ARG A 1 97 ? -1.787 5.239 9.605 1.00 66.94 97 ARG A O 1
ATOM 756 N N . GLU A 1 98 ? -0.252 6.533 8.553 1.00 64.06 98 GLU A N 1
ATOM 757 C CA . GLU A 1 98 ? 0.903 5.651 8.701 1.00 64.06 98 GLU A CA 1
ATOM 758 C C . GLU A 1 98 ? 1.453 5.820 10.125 1.00 64.06 98 GLU A C 1
ATOM 760 O O . GLU A 1 98 ? 1.496 6.937 10.647 1.00 64.06 98 GLU A O 1
ATOM 765 N N . PHE A 1 99 ? 1.805 4.716 10.783 1.00 64.31 99 PHE A N 1
ATOM 766 C CA . PHE A 1 99 ? 2.221 4.751 12.184 1.00 64.31 99 PHE A CA 1
ATOM 767 C C . PHE A 1 99 ? 3.701 5.076 12.364 1.00 64.31 99 PHE A C 1
ATOM 769 O O . PHE A 1 99 ? 4.559 4.411 11.788 1.00 64.31 99 PHE A O 1
ATOM 776 N N . ASP A 1 100 ? 3.984 6.012 13.273 1.00 57.47 100 ASP A N 1
ATOM 777 C CA . ASP A 1 100 ? 5.169 5.939 14.128 1.00 57.47 100 ASP A CA 1
ATOM 778 C C . ASP A 1 100 ? 4.845 4.975 15.287 1.00 57.47 100 ASP A C 1
ATOM 780 O O . ASP A 1 100 ? 3.801 5.086 15.932 1.00 57.47 100 ASP A O 1
ATOM 784 N N . TYR A 1 101 ? 5.713 3.994 15.542 1.00 55.25 101 TYR A N 1
ATOM 785 C CA . TYR A 1 101 ? 5.525 2.970 16.576 1.00 55.25 101 TYR A CA 1
ATOM 786 C C . TYR A 1 101 ? 5.259 3.562 17.974 1.00 55.25 101 TYR A C 1
ATOM 788 O O . TYR A 1 101 ? 4.535 2.962 18.770 1.00 55.25 101 TYR A O 1
ATOM 796 N N . GLN A 1 102 ? 5.801 4.748 18.274 1.00 58.41 102 GLN A N 1
ATOM 797 C CA . GLN A 1 102 ? 5.577 5.420 19.560 1.00 58.41 102 GLN A CA 1
ATOM 798 C C . GLN A 1 102 ? 4.136 5.929 19.723 1.00 58.41 102 GLN A C 1
ATOM 800 O O . GLN A 1 102 ? 3.569 5.820 20.812 1.00 58.41 102 GLN A O 1
ATOM 805 N N . ASP A 1 103 ? 3.503 6.386 18.641 1.00 55.62 103 ASP A N 1
ATOM 806 C CA . ASP A 1 103 ? 2.121 6.878 18.666 1.00 55.62 103 ASP A CA 1
ATOM 807 C C . ASP A 1 103 ? 1.113 5.730 18.888 1.00 55.62 103 ASP A C 1
ATOM 809 O O . ASP A 1 103 ? 0.043 5.927 19.462 1.00 55.62 103 ASP A O 1
ATOM 813 N N . TYR A 1 104 ? 1.466 4.491 18.515 1.00 55.25 104 TYR A N 1
ATOM 814 C CA . TYR A 1 1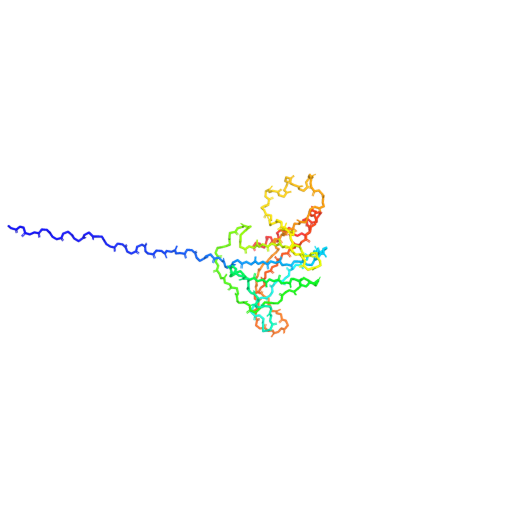04 ? 0.614 3.299 18.670 1.00 55.25 104 TYR A CA 1
ATOM 815 C C . TYR A 1 104 ? 0.377 2.897 20.124 1.00 55.25 104 TYR A C 1
ATOM 817 O O . TYR A 1 104 ? -0.747 2.552 20.504 1.00 55.25 104 TYR A O 1
ATOM 825 N N . LEU A 1 105 ? 1.427 2.918 20.948 1.00 55.69 105 LEU A N 1
ATOM 826 C CA . LEU A 1 105 ? 1.320 2.520 22.354 1.00 55.69 105 LEU A CA 1
ATOM 827 C C . LEU A 1 105 ? 0.426 3.484 23.142 1.00 55.69 105 LEU A C 1
ATOM 829 O O . LEU A 1 105 ? -0.256 3.067 24.076 1.00 55.69 105 LEU A O 1
ATOM 833 N N . ILE A 1 106 ? 0.392 4.748 22.723 1.00 56.72 106 ILE A N 1
ATOM 834 C CA . ILE A 1 106 ? -0.441 5.791 23.318 1.00 56.72 106 ILE A CA 1
ATOM 835 C C . ILE A 1 106 ? -1.886 5.685 22.794 1.00 56.72 106 ILE A C 1
ATOM 837 O O . ILE A 1 106 ? -2.831 5.737 23.582 1.00 56.72 106 ILE A O 1
ATOM 841 N 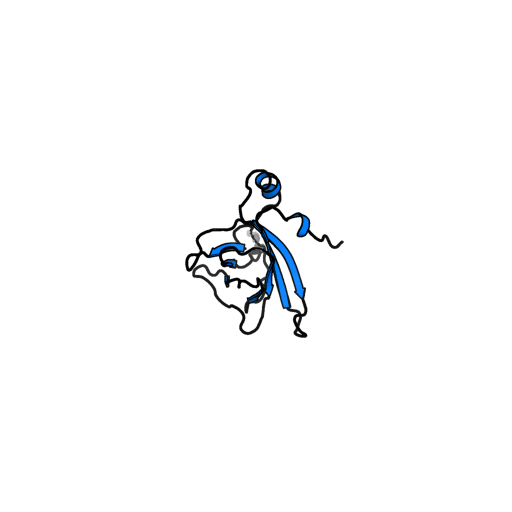N . ASP A 1 107 ? -2.081 5.455 21.490 1.00 56.12 107 ASP A N 1
ATOM 842 C CA . ASP A 1 107 ? -3.409 5.502 20.863 1.00 56.12 107 ASP A CA 1
ATOM 843 C C . ASP A 1 107 ? -4.217 4.194 20.958 1.00 56.12 107 ASP A C 1
ATOM 845 O O . ASP A 1 107 ? -5.445 4.241 21.073 1.00 56.12 107 ASP A O 1
ATOM 849 N N . SER A 1 108 ? -3.579 3.017 20.959 1.00 54.41 108 SER A N 1
ATOM 850 C CA . SER A 1 108 ? -4.279 1.714 21.003 1.00 54.41 108 SER A CA 1
ATOM 851 C C . SER A 1 108 ? -5.087 1.491 22.293 1.00 54.41 108 SER A C 1
ATOM 853 O O . SER A 1 108 ? -6.089 0.771 22.288 1.00 54.41 108 SER A O 1
ATOM 855 N N . VAL A 1 109 ? -4.718 2.172 23.382 1.00 54.88 109 VAL A N 1
ATOM 856 C CA . VAL A 1 109 ? -5.439 2.148 24.666 1.00 54.88 109 VAL A CA 1
ATOM 857 C C . VAL A 1 109 ? -6.675 3.062 24.652 1.00 54.88 109 VAL A C 1
ATOM 859 O O . VAL A 1 109 ? -7.657 2.778 25.342 1.00 54.88 109 VAL A O 1
ATOM 862 N N . HIS A 1 110 ? -6.679 4.123 23.836 1.00 53.53 110 HIS A N 1
ATOM 863 C CA . HIS A 1 110 ? -7.686 5.192 23.892 1.00 53.53 110 HIS A CA 1
ATOM 864 C C . HIS A 1 110 ? -8.582 5.316 22.646 1.00 53.53 110 HIS A C 1
ATOM 866 O O . HIS A 1 110 ? -9.620 5.975 22.715 1.00 53.53 110 HIS A O 1
ATOM 872 N N . LEU A 1 111 ? -8.244 4.676 21.520 1.00 57.06 111 LEU A N 1
ATOM 873 C CA . LEU A 1 111 ? -8.907 4.891 20.224 1.00 57.06 111 LEU A CA 1
ATOM 874 C C . LEU A 1 111 ? -9.302 3.584 19.518 1.00 57.06 111 LEU A C 1
ATOM 876 O O . LEU A 1 111 ? -8.921 3.326 18.374 1.00 57.06 111 LEU A O 1
ATOM 880 N N . LYS A 1 112 ? -10.131 2.767 20.181 1.00 57.19 112 LYS A N 1
ATOM 881 C CA . LYS A 1 112 ? -10.743 1.580 19.559 1.00 57.19 112 LYS A CA 1
ATOM 882 C C . LYS A 1 112 ? -11.519 1.969 18.292 1.00 57.19 112 LYS A C 1
ATOM 884 O O . LYS A 1 112 ? -12.369 2.855 18.333 1.00 57.19 112 LYS A O 1
ATOM 889 N N . GLY A 1 113 ? -11.254 1.275 17.182 1.00 62.88 113 GLY A N 1
ATOM 890 C CA . GLY A 1 113 ? -12.007 1.413 15.927 1.00 62.88 113 GLY A CA 1
ATOM 891 C C . GLY A 1 113 ? -11.387 2.330 14.867 1.00 62.88 113 GLY A C 1
ATOM 892 O O . GLY A 1 113 ? -11.998 2.518 13.815 1.00 62.88 113 GLY A O 1
ATOM 893 N N . ARG A 1 114 ? -10.186 2.880 15.090 1.00 71.75 114 ARG A N 1
ATOM 894 C CA . ARG A 1 114 ? -9.421 3.552 14.025 1.00 71.75 114 ARG A CA 1
ATOM 895 C C . ARG A 1 114 ? -8.648 2.539 13.182 1.00 71.75 114 ARG A C 1
ATOM 897 O O . ARG A 1 114 ? -8.120 1.572 13.714 1.00 71.75 114 ARG A O 1
ATOM 904 N N . LYS A 1 115 ? -8.583 2.780 11.869 1.00 78.75 115 LYS A N 1
ATOM 905 C CA . LYS A 1 115 ? -7.761 1.997 10.937 1.00 78.75 115 LYS A CA 1
ATOM 906 C C . LYS A 1 115 ? -6.318 2.464 10.951 1.00 78.75 115 LYS A C 1
ATOM 908 O O . LYS A 1 115 ? -6.061 3.667 10.939 1.00 78.75 115 LYS A O 1
ATOM 913 N N . PHE A 1 116 ? -5.416 1.500 10.879 1.00 79.38 116 PHE A N 1
ATOM 914 C CA . PHE A 1 116 ? -3.977 1.691 10.929 1.00 79.38 116 PHE A CA 1
ATOM 915 C C . PHE A 1 116 ? -3.293 0.892 9.827 1.00 79.38 116 PHE A C 1
ATOM 917 O O . PHE A 1 116 ? -3.785 -0.173 9.451 1.00 79.38 116 PHE A O 1
ATOM 924 N N . VAL A 1 117 ? -2.170 1.414 9.329 1.00 83.75 117 VAL A N 1
ATOM 925 C CA . VAL A 1 117 ? -1.302 0.740 8.359 1.00 83.75 117 VAL A CA 1
ATOM 926 C C . VAL A 1 117 ? 0.038 0.414 9.008 1.00 83.75 117 VAL A C 1
ATOM 928 O O . VAL A 1 117 ? 0.651 1.282 9.627 1.00 83.75 117 VAL A O 1
ATOM 931 N N . PHE A 1 118 ? 0.494 -0.825 8.833 1.00 79.69 118 PHE A N 1
ATOM 932 C CA . PHE A 1 118 ? 1.744 -1.334 9.392 1.00 79.69 118 PHE A CA 1
ATOM 933 C C . PHE A 1 118 ? 2.606 -1.910 8.286 1.00 79.69 118 PHE A C 1
ATOM 935 O O . PHE A 1 118 ? 2.154 -2.787 7.554 1.00 79.69 118 PHE A O 1
ATOM 942 N N . PHE A 1 119 ? 3.855 -1.472 8.183 1.00 82.06 119 PHE A N 1
ATOM 943 C CA . PHE A 1 119 ? 4.816 -2.152 7.328 1.00 82.06 119 PHE A CA 1
ATOM 944 C C . PHE A 1 119 ? 5.073 -3.569 7.857 1.00 82.06 119 PHE A C 1
ATOM 946 O O . PHE A 1 119 ? 5.325 -3.754 9.045 1.00 82.06 119 PHE A O 1
ATOM 953 N N . THR A 1 120 ? 5.002 -4.566 6.976 1.00 82.06 120 THR A N 1
ATOM 954 C CA . THR A 1 120 ? 5.166 -5.985 7.352 1.00 82.06 120 THR A CA 1
ATOM 955 C C . THR A 1 120 ? 6.346 -6.654 6.666 1.00 82.06 120 THR A C 1
ATOM 957 O O . THR A 1 120 ? 6.850 -7.657 7.164 1.00 82.06 120 THR A O 1
ATOM 960 N N . GLY A 1 121 ? 6.830 -6.103 5.552 1.00 84.25 121 GLY A N 1
ATOM 961 C CA . GLY A 1 121 ? 8.009 -6.640 4.897 1.00 84.25 121 GLY A CA 1
ATOM 962 C C . GLY A 1 121 ? 8.227 -6.093 3.499 1.00 84.25 121 GLY A C 1
ATOM 963 O O . GLY A 1 121 ? 7.348 -5.513 2.868 1.00 84.25 121 GLY A O 1
ATOM 964 N N . SER A 1 122 ? 9.437 -6.295 3.000 1.00 88.31 122 SER A N 1
ATOM 965 C CA . SER A 1 122 ? 9.773 -6.062 1.602 1.00 88.31 122 SER A CA 1
ATOM 966 C C . SER A 1 122 ? 10.921 -6.978 1.206 1.00 88.31 122 SER A C 1
ATOM 968 O O . SER A 1 122 ? 11.676 -7.434 2.065 1.00 88.31 122 SER A O 1
ATOM 970 N N . GLY A 1 123 ? 11.061 -7.261 -0.082 1.00 88.44 123 GLY A N 1
ATOM 971 C CA . GLY A 1 123 ? 12.123 -8.138 -0.555 1.00 88.44 123 GLY A CA 1
ATOM 972 C C . GLY A 1 123 ? 11.867 -8.647 -1.958 1.00 88.44 123 GLY A C 1
ATOM 973 O O . GLY A 1 123 ? 10.986 -8.160 -2.657 1.00 88.44 123 GLY A O 1
ATOM 974 N N . TYR A 1 124 ? 12.644 -9.641 -2.371 1.00 86.25 124 TYR A N 1
ATOM 975 C CA . TYR A 1 124 ? 12.461 -10.320 -3.648 1.00 86.25 124 TYR A CA 1
ATOM 976 C C . TYR A 1 124 ? 11.809 -11.675 -3.411 1.00 86.25 124 TYR A C 1
ATOM 978 O O . TYR A 1 124 ? 12.211 -12.409 -2.508 1.00 86.25 124 TYR A O 1
ATOM 986 N N . LYS A 1 125 ? 10.810 -12.011 -4.226 1.00 78.81 125 LYS A N 1
ATOM 987 C CA . LYS A 1 125 ? 10.188 -13.333 -4.213 1.00 78.81 125 LYS A CA 1
ATOM 988 C C . LYS A 1 125 ? 10.005 -13.842 -5.633 1.00 78.81 125 LYS A C 1
ATOM 990 O O . LYS A 1 125 ? 9.622 -13.084 -6.527 1.00 78.81 125 LYS A O 1
ATOM 995 N N . ASP A 1 126 ? 10.240 -15.134 -5.813 1.00 74.25 126 ASP A N 1
ATOM 996 C CA . ASP A 1 126 ? 9.852 -15.832 -7.030 1.00 74.25 126 ASP A CA 1
ATOM 997 C C . ASP A 1 126 ? 8.338 -16.031 -7.007 1.00 74.25 126 ASP A C 1
ATOM 999 O O . ASP A 1 126 ? 7.786 -16.738 -6.159 1.00 74.25 126 ASP A O 1
ATOM 1003 N N . LEU A 1 127 ? 7.656 -15.354 -7.924 1.00 65.25 127 LEU A N 1
ATOM 1004 C CA . LEU A 1 127 ? 6.232 -15.540 -8.160 1.00 65.25 127 LEU A CA 1
ATOM 1005 C C . LEU A 1 127 ? 6.091 -16.431 -9.394 1.00 65.25 127 LEU A C 1
ATOM 1007 O O . LEU A 1 127 ? 6.433 -16.023 -10.505 1.00 65.25 127 LEU A O 1
ATOM 1011 N N . ASP A 1 128 ? 5.626 -17.661 -9.180 1.00 59.03 128 ASP A N 1
ATOM 1012 C CA . ASP A 1 128 ? 5.245 -18.619 -10.225 1.00 59.03 128 ASP A CA 1
ATOM 1013 C C . ASP A 1 128 ? 6.311 -18.845 -11.317 1.00 59.03 128 ASP A C 1
ATOM 1015 O O . ASP A 1 128 ? 6.026 -18.773 -12.514 1.00 59.03 128 ASP A O 1
ATOM 1019 N N . GLY A 1 129 ? 7.565 -19.093 -10.916 1.00 57.09 129 GLY A N 1
ATOM 1020 C CA . GLY A 1 129 ? 8.653 -19.458 -11.837 1.00 57.09 129 GLY A CA 1
ATOM 1021 C C . GLY A 1 129 ? 9.157 -18.326 -12.743 1.00 57.09 129 GLY A C 1
ATOM 1022 O O . GLY A 1 129 ? 9.879 -18.586 -13.706 1.00 57.09 129 GLY A O 1
ATOM 1023 N N . ARG A 1 130 ? 8.782 -17.072 -12.465 1.00 58.62 130 ARG A N 1
ATOM 1024 C CA . ARG A 1 130 ? 9.340 -15.876 -13.118 1.00 58.62 130 ARG A CA 1
ATOM 1025 C C . ARG A 1 130 ? 10.551 -15.357 -12.343 1.00 58.62 130 ARG A C 1
ATOM 1027 O O . ARG A 1 130 ? 10.743 -15.722 -11.189 1.00 58.62 130 ARG A O 1
ATOM 1034 N N . SER A 1 131 ? 11.344 -14.484 -12.973 1.00 64.12 131 SER A N 1
ATOM 1035 C CA . SER A 1 131 ? 12.467 -13.806 -12.313 1.00 64.12 131 SER A CA 1
ATOM 1036 C C . SER A 1 131 ? 12.038 -13.147 -10.990 1.00 64.12 131 SER A C 1
ATOM 1038 O O . SER A 1 131 ? 10.909 -12.638 -10.920 1.00 64.12 131 SER A O 1
ATOM 1040 N N . PRO A 1 132 ? 12.931 -13.098 -9.980 1.00 68.88 132 PRO A N 1
ATOM 1041 C CA . PRO A 1 132 ? 12.611 -12.559 -8.667 1.00 68.88 132 PRO A CA 1
ATOM 1042 C C . PRO A 1 132 ? 12.019 -11.165 -8.800 1.00 68.88 132 PRO A C 1
ATOM 1044 O O . PRO A 1 132 ? 12.624 -10.267 -9.393 1.00 68.88 132 PRO A O 1
ATOM 1047 N N . THR A 1 133 ? 10.818 -10.990 -8.266 1.00 83.06 133 THR A N 1
ATOM 1048 C CA . THR A 1 133 ? 10.104 -9.723 -8.351 1.00 83.06 133 THR A CA 1
ATOM 1049 C C . THR A 1 133 ? 10.088 -9.076 -6.978 1.00 83.06 133 THR A C 1
ATOM 1051 O O . THR A 1 133 ? 9.832 -9.744 -5.973 1.00 83.06 133 THR A O 1
ATOM 1054 N N . TYR A 1 134 ? 10.416 -7.785 -6.923 1.00 89.31 134 TYR A N 1
ATOM 1055 C CA . TYR A 1 134 ? 10.399 -7.065 -5.658 1.00 89.31 134 TYR A CA 1
ATOM 1056 C C . TYR A 1 134 ? 8.959 -6.871 -5.188 1.00 89.31 134 TYR A C 1
ATOM 1058 O O . TYR A 1 134 ? 8.082 -6.526 -5.987 1.00 89.31 134 TYR A O 1
ATOM 1066 N N . PHE A 1 135 ? 8.731 -7.060 -3.895 1.00 90.94 135 PHE A N 1
ATOM 1067 C CA . PHE A 1 135 ? 7.460 -6.810 -3.245 1.00 90.94 135 PHE A CA 1
ATOM 1068 C C . PHE A 1 135 ? 7.613 -5.844 -2.069 1.00 90.94 135 PHE A C 1
ATOM 1070 O O . PHE A 1 135 ? 8.646 -5.807 -1.399 1.00 90.94 135 PHE A O 1
ATOM 1077 N N . PHE A 1 136 ? 6.540 -5.110 -1.799 1.00 90.38 136 PHE A N 1
ATOM 1078 C CA . PHE A 1 136 ? 6.347 -4.297 -0.604 1.00 90.38 136 PHE A CA 1
ATOM 1079 C C . PHE A 1 136 ? 5.033 -4.711 0.058 1.00 90.38 136 PHE A C 1
ATOM 1081 O O . PHE A 1 136 ? 3.999 -4.782 -0.610 1.00 90.38 136 PHE A O 1
ATOM 1088 N N . GLU A 1 137 ? 5.072 -5.018 1.350 1.00 91.62 137 GLU A N 1
ATOM 1089 C CA . GLU A 1 137 ? 3.934 -5.532 2.105 1.00 91.62 137 GLU A CA 1
ATOM 1090 C C . GLU A 1 137 ? 3.615 -4.677 3.326 1.00 91.62 137 GLU A C 1
ATOM 1092 O O . GLU A 1 137 ? 4.480 -4.353 4.148 1.00 91.62 137 GLU A O 1
ATOM 1097 N N . TYR A 1 138 ? 2.326 -4.407 3.503 1.00 89.75 138 TYR A N 1
ATOM 1098 C CA . TYR A 1 138 ? 1.788 -3.759 4.691 1.00 89.75 138 TYR A CA 1
ATOM 1099 C C . TYR A 1 138 ? 0.457 -4.384 5.108 1.00 89.75 138 TYR A C 1
ATOM 1101 O O . TYR A 1 138 ? -0.263 -4.949 4.290 1.00 89.75 138 TYR A O 1
ATOM 1109 N N . ALA A 1 139 ? 0.110 -4.282 6.385 1.00 88.56 139 ALA A N 1
ATOM 1110 C CA . ALA A 1 139 ? -1.167 -4.726 6.927 1.00 88.56 139 ALA A CA 1
ATOM 1111 C C . ALA A 1 139 ? -2.054 -3.531 7.279 1.00 88.56 139 ALA A C 1
ATOM 1113 O O . ALA A 1 139 ? -1.563 -2.500 7.730 1.00 88.56 139 ALA A O 1
ATOM 1114 N N . VAL A 1 140 ? -3.363 -3.699 7.103 1.00 88.25 140 VAL A N 1
ATOM 1115 C CA . VAL A 1 140 ? -4.399 -2.766 7.547 1.00 88.25 140 VAL A CA 1
ATOM 1116 C C . VAL A 1 140 ? -5.201 -3.431 8.663 1.00 88.25 140 VAL A C 1
ATOM 1118 O O . VAL A 1 140 ? -5.787 -4.492 8.448 1.00 88.25 140 VAL A O 1
ATOM 1121 N N . ASP A 1 141 ? -5.247 -2.825 9.846 1.00 84.12 141 ASP A N 1
ATOM 1122 C CA . ASP A 1 141 ? -5.974 -3.363 11.008 1.00 84.12 141 ASP A CA 1
ATOM 1123 C C . ASP A 1 141 ? -6.656 -2.246 11.815 1.00 84.12 141 ASP A C 1
ATOM 1125 O O . ASP A 1 141 ? -6.383 -1.064 11.613 1.00 84.12 141 ASP A O 1
ATOM 1129 N N . LEU A 1 142 ? -7.551 -2.616 12.735 1.00 79.62 142 LEU A N 1
ATOM 1130 C CA . LEU A 1 142 ? -8.230 -1.701 13.665 1.00 79.62 142 LEU A CA 1
ATOM 1131 C C . LEU A 1 142 ? -7.469 -1.490 14.990 1.00 79.62 142 LEU A C 1
ATOM 1133 O O . LEU A 1 142 ? -8.046 -1.023 15.974 1.00 79.62 142 LEU A O 1
ATOM 1137 N N . GLY A 1 143 ? -6.190 -1.879 15.032 1.00 67.81 143 GLY A N 1
ATOM 1138 C CA . GLY A 1 143 ? -5.317 -1.736 16.201 1.00 67.81 143 GLY A CA 1
ATOM 1139 C C . GLY A 1 143 ? -5.520 -2.785 17.285 1.00 67.81 143 GLY A C 1
ATOM 1140 O O . GLY A 1 143 ? -5.056 -2.598 18.404 1.00 67.81 143 GLY A O 1
ATOM 1141 N N . SER A 1 144 ? -6.219 -3.878 16.976 1.00 64.12 144 SER A N 1
ATOM 1142 C CA . SER A 1 144 ? -6.495 -4.965 17.919 1.00 64.12 144 SER A CA 1
ATOM 1143 C C . SER A 1 144 ? -5.592 -6.186 17.731 1.00 64.12 144 SER A C 1
ATOM 1145 O O . SER A 1 144 ? -5.539 -7.029 18.620 1.00 64.12 144 SER A O 1
ATOM 1147 N N . ASN A 1 145 ? -4.884 -6.302 16.600 1.00 62.50 145 ASN A N 1
ATOM 1148 C CA . ASN A 1 145 ? -4.209 -7.537 16.189 1.00 62.50 145 ASN A CA 1
ATOM 1149 C C . ASN A 1 145 ? -2.692 -7.396 15.966 1.00 62.50 145 ASN A C 1
ATOM 1151 O O . ASN A 1 145 ? -2.095 -8.276 15.351 1.00 62.50 145 ASN A O 1
ATOM 1155 N N . HIS A 1 146 ? -2.035 -6.343 16.470 1.00 53.94 146 HIS A N 1
ATOM 1156 C CA . HIS A 1 146 ? -0.596 -6.114 16.242 1.00 53.94 146 HIS A CA 1
ATOM 1157 C C . HIS A 1 146 ? 0.304 -7.290 16.669 1.00 53.94 146 HIS A C 1
ATOM 1159 O O . HIS A 1 146 ? 1.298 -7.567 16.006 1.00 53.94 146 HIS A O 1
ATOM 1165 N N . ALA A 1 147 ? -0.048 -8.026 17.732 1.00 58.34 147 ALA A N 1
ATOM 1166 C CA . ALA A 1 147 ? 0.723 -9.196 18.175 1.00 58.34 147 ALA A CA 1
ATOM 1167 C C . ALA A 1 147 ? 0.874 -10.276 17.083 1.00 58.34 147 ALA A C 1
ATOM 1169 O O . ALA A 1 147 ? 1.831 -11.043 17.110 1.00 58.34 147 ALA A O 1
ATOM 1170 N N . ASN A 1 148 ? -0.027 -10.294 16.096 1.00 62.19 148 ASN A N 1
ATOM 1171 C CA . ASN A 1 148 ? 0.015 -11.220 14.965 1.00 62.19 148 ASN A CA 1
ATOM 1172 C C . ASN A 1 148 ? 0.919 -10.735 13.814 1.00 62.19 148 ASN A C 1
ATOM 1174 O O . ASN A 1 148 ? 1.168 -11.498 12.885 1.00 62.19 148 ASN A O 1
ATOM 1178 N N . TYR A 1 149 ? 1.387 -9.483 13.858 1.00 56.84 149 TYR A N 1
ATOM 1179 C CA . TYR A 1 149 ? 2.148 -8.825 12.787 1.00 56.84 149 TYR A CA 1
ATOM 1180 C C . TYR A 1 149 ? 3.502 -8.274 13.252 1.00 56.84 149 TYR A C 1
ATOM 1182 O O . TYR A 1 149 ? 4.156 -7.558 12.495 1.00 56.84 149 TYR A O 1
ATOM 1190 N N . GLY A 1 150 ? 3.911 -8.577 14.490 1.00 51.19 150 GLY A N 1
ATOM 1191 C CA . GLY A 1 150 ? 5.161 -8.091 15.065 1.00 51.19 150 GLY A CA 1
ATOM 1192 C C . GLY A 1 150 ? 6.376 -8.406 14.180 1.00 51.19 150 GLY A C 1
ATOM 1193 O O . GLY A 1 150 ? 6.365 -9.397 13.443 1.00 51.19 150 GLY A O 1
ATOM 1194 N N . PRO A 1 151 ? 7.428 -7.572 14.239 1.00 41.38 151 PRO A N 1
ATOM 1195 C CA . PRO A 1 151 ? 8.609 -7.738 13.406 1.00 41.38 151 PRO A CA 1
ATOM 1196 C C . PRO A 1 151 ? 9.194 -9.137 13.609 1.00 41.38 151 PRO A C 1
ATOM 1198 O O . PRO A 1 151 ? 9.654 -9.484 14.698 1.00 41.38 151 PRO A O 1
ATOM 1201 N N . SER A 1 152 ? 9.215 -9.939 12.543 1.00 39.66 152 SER A N 1
ATOM 1202 C CA . SER A 1 152 ? 10.189 -11.022 12.450 1.00 39.66 152 SER A CA 1
ATOM 1203 C C . SER A 1 152 ? 11.547 -10.359 12.283 1.00 39.66 152 SER A C 1
ATOM 1205 O O . SER A 1 152 ? 11.999 -10.114 11.168 1.00 39.66 152 SER A O 1
ATOM 1207 N N . TYR A 1 153 ? 12.177 -10.012 13.404 1.00 32.94 153 TYR A N 1
ATOM 1208 C CA . TYR A 1 153 ? 13.611 -9.780 13.435 1.00 32.94 153 TYR A CA 1
ATOM 1209 C C . TYR A 1 153 ? 14.272 -11.120 13.104 1.00 32.94 153 TYR A C 1
ATOM 1211 O O . TYR A 1 153 ? 14.522 -11.947 13.977 1.00 32.94 153 TYR A O 1
ATOM 1219 N N . THR A 1 154 ? 14.473 -11.387 11.816 1.00 30.94 154 THR A N 1
ATOM 1220 C CA . THR A 1 154 ? 15.440 -12.391 11.390 1.00 30.94 154 THR A CA 1
ATOM 1221 C C . THR A 1 154 ? 16.813 -11.844 11.764 1.00 30.94 154 THR A C 1
ATOM 1223 O O . THR A 1 154 ? 17.233 -10.834 11.197 1.00 30.94 154 THR A O 1
ATOM 1226 N N . ASN A 1 155 ? 17.431 -12.465 12.773 1.00 31.47 155 ASN A N 1
ATOM 1227 C CA . ASN A 1 155 ? 18.843 -12.283 13.122 1.00 31.47 155 ASN A CA 1
ATOM 1228 C C . ASN A 1 155 ? 19.753 -12.567 11.924 1.00 31.47 155 ASN A C 1
ATOM 1230 O O . ASN A 1 155 ? 19.419 -13.495 11.149 1.00 31.47 155 ASN A O 1
#

Secondary structure (DSSP, 8-state):
-------------------BPPPEEEEEETT--EEEEEE-S-TT-B--B-TTS-EEEE--TTSEEEBSSPPPP-BPPTTTSEEEEEEETTEEEEEEPBPPHHHHHHHTTT-TT--EEEEEEEEEE--TTSSPEEEEEEEEE-SS-GGGT------

Sequence (155 aa):
MKSALLYIFLIPFMFSCGNKMQCERHYLPKGFLGKVTIVYAVKNGQDSIDQNGCIVYHVPKSGLCLSSFKLKSGVADPNKTFLFFECVDSSCATVIREFDYQDYLIDSVHLKGRKFVFFTGSGYKDLDGRSPTYFFEYAVDLGSNHANYGPSYTN

pLDDT: mean 75.16, std 17.04, range [30.94, 95.69]

Foldseek 3Di:
DDDDPPPDDDDCPPDPPFDAFAAAEEEEEPPAFWKAKEWELDVPFQDDADPVGHHYWDQDSVNYGYYNHDGDDGDYDAPGRYWYFYDDPNDGDDTAHEDDPVVLVVCLVPPQQGKYKAWQDWDWDDDPNDDTIIMTMIGIDRSPCVVVRDDPPPD